Protein AF-I4WVF2-F1 (afdb_monomer_lite)

pLDDT: mean 92.31, std 4.25, range [75.5, 98.56]

Secondary structure (DSSP, 8-state):
--TT--------SS----------S---TT--THHHHHHHHHHHHHHTTS-HHHHHHHHHHHIIIII--GGGGTTS-GGG-GGGSS--HHHHHHHHHHHHHH-

Foldseek 3Di:
DDPPDDDDDDDPDPDDDDDDDDDDPDPAPPDDPVVVVVVVVVCCVPQVPDDPVVNVVVVVVCCLQPVDDPVSCVVPPQVGCQLSHDDHPVSS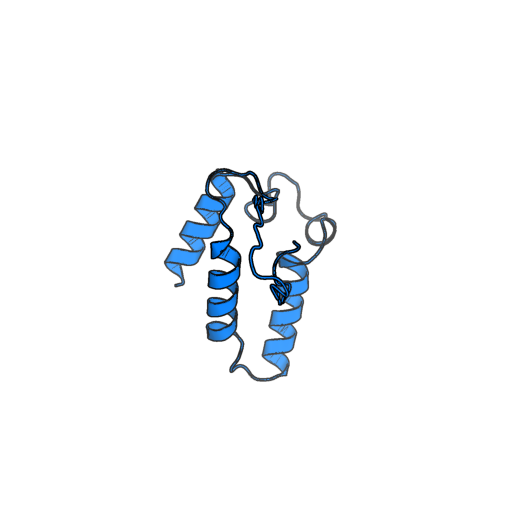VVVVVVVVVVD

Sequence (103 aa):
MPPLWWHNVESLERLNALVNYWWNPVDIPGYHTGHARAALYHCLLAFRALPSAERDSWRNLLDHYVFGDEEAIAHIPEHRRGVLGPLTPETIEQLKQGARQHL

Structure (mmCIF, N/CA/C/O backbone):
data_AF-I4WVF2-F1
#
_entry.id   AF-I4WVF2-F1
#
loop_
_atom_site.group_PDB
_atom_site.id
_atom_site.type_symbol
_atom_site.label_atom_id
_atom_site.label_alt_id
_atom_site.label_comp_id
_atom_site.label_asym_id
_atom_site.label_entity_id
_atom_site.label_seq_id
_atom_site.pdbx_PDB_ins_code
_atom_site.Cartn_x
_atom_site.Cartn_y
_atom_site.Cartn_z
_atom_site.occupancy
_atom_site.B_iso_or_equiv
_atom_site.auth_seq_id
_atom_site.auth_comp_id
_atom_site.auth_asym_id
_atom_site.auth_atom_id
_atom_site.pdbx_PDB_model_num
ATOM 1 N N . MET A 1 1 ? 6.016 4.408 -16.536 1.00 82.19 1 MET A N 1
ATOM 2 C CA . MET A 1 1 ? 5.860 2.933 -16.533 1.00 82.19 1 MET A CA 1
ATOM 3 C C . MET A 1 1 ? 5.206 2.516 -15.225 1.00 82.19 1 MET A C 1
ATOM 5 O O . MET A 1 1 ? 5.488 3.168 -14.221 1.00 82.19 1 MET A O 1
ATOM 9 N N . PRO A 1 2 ? 4.330 1.500 -15.217 1.00 84.19 2 PRO A N 1
ATOM 10 C CA . PRO A 1 2 ? 3.658 1.091 -13.990 1.00 84.19 2 PRO A CA 1
ATOM 11 C C . PRO A 1 2 ? 4.656 0.595 -12.928 1.00 84.19 2 PRO A C 1
ATOM 13 O O . PRO A 1 2 ? 5.682 0.006 -13.286 1.00 84.19 2 PRO A O 1
ATOM 16 N N . PRO A 1 3 ? 4.389 0.818 -11.628 1.00 84.00 3 PRO A N 1
ATOM 17 C CA . PRO A 1 3 ? 5.191 0.233 -10.559 1.00 84.00 3 PRO A CA 1
ATOM 18 C C . PRO A 1 3 ? 5.294 -1.292 -10.700 1.00 84.00 3 PRO A C 1
ATOM 20 O O . PRO A 1 3 ? 4.358 -1.941 -11.160 1.00 84.00 3 PRO A O 1
ATOM 23 N N . LEU A 1 4 ? 6.426 -1.861 -10.270 1.00 86.94 4 LEU A N 1
ATOM 24 C CA . LEU A 1 4 ? 6.725 -3.307 -10.274 1.00 86.94 4 LEU A CA 1
ATOM 25 C C . LEU A 1 4 ? 6.938 -3.953 -11.656 1.00 86.94 4 LEU A C 1
ATOM 27 O O . LEU A 1 4 ? 7.198 -5.153 -11.726 1.00 86.94 4 LEU A O 1
ATOM 31 N N . TRP A 1 5 ? 6.876 -3.191 -12.751 1.00 90.94 5 TRP A N 1
ATOM 32 C CA . TRP A 1 5 ? 7.116 -3.739 -14.085 1.00 90.94 5 TRP A CA 1
ATOM 33 C C . TRP A 1 5 ? 8.608 -3.924 -14.371 1.00 90.94 5 TRP A C 1
ATOM 35 O O . TRP A 1 5 ? 9.412 -2.991 -14.275 1.00 90.94 5 TRP A O 1
ATOM 45 N N . TRP A 1 6 ? 8.960 -5.138 -14.788 1.00 90.00 6 TRP A N 1
ATOM 46 C CA . TRP A 1 6 ? 10.255 -5.433 -15.386 1.00 90.00 6 TRP A CA 1
ATOM 47 C C . TRP A 1 6 ? 10.305 -4.818 -16.780 1.00 90.00 6 TRP A C 1
ATOM 49 O O . TRP A 1 6 ? 9.357 -4.934 -17.553 1.00 90.00 6 TRP A O 1
ATOM 59 N N . HIS A 1 7 ? 11.415 -4.172 -17.107 1.00 91.12 7 HIS A N 1
ATOM 60 C CA . HIS A 1 7 ? 11.645 -3.632 -18.437 1.00 91.12 7 HIS A CA 1
ATOM 61 C C . HIS A 1 7 ? 13.114 -3.800 -18.797 1.00 91.12 7 HIS A C 1
ATOM 63 O O . HIS A 1 7 ? 14.001 -3.688 -17.950 1.00 91.12 7 HIS A O 1
ATOM 69 N N . ASN A 1 8 ? 13.350 -4.088 -20.068 1.00 92.88 8 ASN A N 1
ATOM 70 C CA . ASN A 1 8 ? 14.666 -4.116 -20.672 1.00 92.88 8 ASN A CA 1
ATOM 71 C C . ASN A 1 8 ? 14.660 -3.097 -21.814 1.00 92.88 8 ASN A C 1
ATOM 73 O O . ASN A 1 8 ? 13.672 -2.984 -22.539 1.00 92.88 8 ASN A O 1
ATOM 77 N N . VAL A 1 9 ? 15.736 -2.325 -21.919 1.00 93.19 9 VAL A N 1
ATOM 78 C CA . VAL A 1 9 ? 15.921 -1.330 -22.973 1.00 93.19 9 VAL A CA 1
ATOM 79 C C . VAL A 1 9 ? 17.264 -1.616 -23.624 1.00 93.19 9 VAL A C 1
ATOM 81 O O . VAL A 1 9 ? 18.277 -1.700 -22.930 1.00 93.19 9 VAL A O 1
ATOM 84 N N . GLU A 1 10 ? 17.260 -1.749 -24.947 1.00 94.31 10 GLU A N 1
ATOM 85 C CA . GLU A 1 10 ? 18.454 -1.973 -25.757 1.00 94.31 10 GLU A CA 1
ATOM 86 C C . GLU A 1 10 ? 18.649 -0.807 -26.736 1.00 94.31 10 GLU A C 1
ATOM 88 O O . GLU A 1 10 ? 17.701 -0.341 -27.368 1.00 94.31 10 GLU A O 1
ATOM 93 N N . SER A 1 11 ? 19.888 -0.322 -26.847 1.00 93.38 11 SER A N 1
ATOM 94 C CA . SER A 1 11 ? 20.286 0.723 -27.795 1.00 93.38 11 SER A CA 1
ATOM 95 C C . SER A 1 11 ? 20.995 0.081 -28.982 1.00 93.38 11 SER A C 1
ATOM 97 O O . SER A 1 11 ? 22.159 -0.293 -28.867 1.00 93.38 11 SER A O 1
ATOM 99 N N . LEU A 1 12 ? 20.310 -0.014 -30.122 1.00 93.75 12 LEU A N 1
ATOM 100 C CA . LEU A 1 12 ? 20.811 -0.711 -31.316 1.00 93.75 12 LEU A CA 1
ATOM 101 C C . LEU A 1 12 ? 21.785 0.120 -32.166 1.00 93.75 12 LEU A C 1
ATOM 103 O O . LEU A 1 12 ? 22.511 -0.425 -32.989 1.00 93.75 12 LEU A O 1
ATOM 107 N N . GLU A 1 13 ? 21.806 1.437 -31.964 1.00 94.81 13 GLU A N 1
ATOM 108 C CA . GLU A 1 13 ? 22.560 2.382 -32.789 1.00 94.81 13 GLU A CA 1
ATOM 109 C C . GLU A 1 13 ? 23.634 3.121 -31.990 1.00 94.81 13 GLU A C 1
ATOM 111 O O . GLU A 1 13 ? 23.616 3.171 -30.757 1.00 94.81 13 GLU A O 1
ATOM 116 N N . ARG A 1 14 ? 24.565 3.750 -32.718 1.00 91.56 14 ARG A N 1
ATOM 117 C CA . ARG A 1 14 ? 25.763 4.400 -32.158 1.00 91.56 14 ARG A CA 1
ATOM 118 C C . ARG A 1 14 ? 25.466 5.571 -31.207 1.00 91.56 14 ARG A C 1
ATOM 120 O O . ARG A 1 14 ? 26.332 5.924 -30.410 1.00 91.56 14 ARG A O 1
ATOM 127 N N . LEU A 1 15 ? 24.278 6.172 -31.281 1.00 93.00 15 LEU A N 1
ATOM 128 C CA . LEU A 1 15 ? 23.808 7.192 -30.342 1.00 93.00 15 LEU A CA 1
ATOM 129 C C . LEU A 1 15 ? 22.318 6.992 -30.044 1.00 93.00 15 LEU A C 1
ATOM 131 O O . LEU A 1 15 ? 21.506 6.964 -30.963 1.00 93.00 15 LEU A O 1
ATOM 135 N N . ASN A 1 16 ? 21.970 6.930 -28.757 1.00 93.94 16 ASN A N 1
ATOM 136 C CA . ASN A 1 16 ? 20.595 6.925 -28.261 1.00 93.94 16 ASN A CA 1
ATOM 137 C C . ASN A 1 16 ? 20.466 7.856 -27.051 1.00 93.94 16 ASN A C 1
ATOM 139 O O . ASN A 1 16 ? 21.358 7.912 -26.205 1.00 93.94 16 ASN A O 1
ATOM 143 N N . ALA A 1 17 ? 19.337 8.559 -26.957 1.00 93.31 17 ALA A N 1
ATOM 144 C CA . ALA A 1 17 ? 18.995 9.403 -25.818 1.00 93.31 17 ALA A CA 1
ATOM 145 C C . ALA A 1 17 ? 17.539 9.155 -25.405 1.00 93.31 17 ALA A C 1
ATOM 147 O O . ALA A 1 17 ? 16.654 9.077 -26.255 1.00 93.31 17 ALA A O 1
ATOM 148 N N . LEU A 1 18 ? 17.299 9.048 -24.097 1.00 93.88 18 LEU A N 1
ATOM 149 C CA . LEU A 1 18 ? 15.981 8.821 -23.509 1.00 93.88 18 LEU A CA 1
ATOM 150 C C . LEU A 1 18 ? 15.795 9.740 -22.300 1.00 93.88 18 LEU A C 1
ATOM 152 O O . LEU A 1 18 ? 16.683 9.849 -21.456 1.00 93.88 18 LEU A O 1
ATOM 156 N N . VAL A 1 19 ? 14.616 10.350 -22.193 1.00 94.06 19 VAL A N 1
ATOM 157 C CA . VAL A 1 19 ? 14.192 11.108 -21.012 1.00 94.06 19 VAL A CA 1
ATOM 158 C C . VAL A 1 19 ? 12.939 10.448 -20.455 1.00 94.06 19 VAL A C 1
ATOM 160 O O . VAL A 1 19 ? 11.984 10.211 -21.190 1.00 94.06 19 VAL A O 1
ATOM 163 N N . ASN A 1 20 ? 12.947 10.146 -19.157 1.00 93.69 20 ASN A N 1
ATOM 164 C CA . ASN A 1 20 ? 11.794 9.591 -18.455 1.00 93.69 20 ASN A CA 1
ATOM 165 C C . ASN A 1 20 ? 11.344 10.536 -17.348 1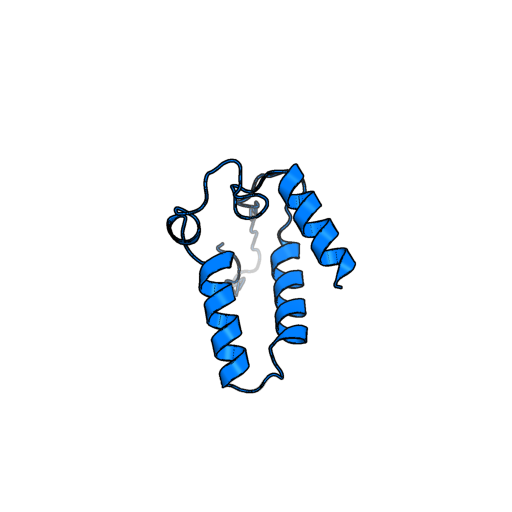.00 93.69 20 ASN A C 1
ATOM 167 O O . ASN A 1 20 ? 12.171 11.112 -16.640 1.00 93.69 20 ASN A O 1
ATOM 171 N N . TYR A 1 21 ? 10.031 10.599 -17.156 1.00 91.19 21 TYR A N 1
ATOM 172 C CA . TYR A 1 21 ? 9.402 11.288 -16.041 1.00 91.19 21 TYR A CA 1
ATOM 173 C C . TYR A 1 21 ? 8.719 10.264 -15.144 1.00 91.19 21 TYR A C 1
ATOM 175 O O . TYR A 1 21 ? 8.008 9.375 -15.617 1.00 91.19 21 TYR A O 1
ATOM 183 N N . TRP A 1 22 ? 8.943 10.407 -13.844 1.00 87.81 22 TRP A N 1
ATOM 184 C CA . TRP A 1 22 ? 8.371 9.557 -12.811 1.00 87.81 22 TRP A CA 1
ATOM 185 C C . TRP A 1 22 ? 7.784 10.446 -11.733 1.00 87.81 22 TRP A C 1
ATOM 187 O O . TRP A 1 22 ? 8.387 11.447 -11.352 1.00 87.81 22 TRP A O 1
ATOM 197 N N . TRP A 1 23 ? 6.623 10.063 -11.231 1.00 87.00 23 TRP A N 1
ATOM 198 C CA . TRP A 1 23 ? 5.958 10.739 -10.131 1.00 87.00 23 TRP A CA 1
ATOM 199 C C . TRP A 1 23 ? 5.223 9.704 -9.286 1.00 87.00 23 TRP A C 1
ATOM 201 O O . TRP A 1 23 ? 4.961 8.583 -9.729 1.00 87.00 23 TRP A O 1
ATOM 211 N N . ASN A 1 24 ? 4.932 10.068 -8.042 1.00 83.69 24 ASN A N 1
ATOM 212 C CA . ASN A 1 24 ? 4.144 9.239 -7.146 1.00 83.69 24 ASN A CA 1
ATOM 213 C C . ASN A 1 24 ? 2.654 9.537 -7.381 1.00 83.69 24 ASN A C 1
ATOM 215 O O . ASN A 1 24 ? 2.298 10.713 -7.403 1.00 83.69 24 ASN A O 1
ATOM 219 N N . PRO A 1 25 ? 1.779 8.529 -7.556 1.00 84.75 25 PRO A N 1
ATOM 220 C CA . PRO A 1 25 ? 0.338 8.769 -7.639 1.00 84.75 25 PRO A CA 1
ATOM 221 C C . PRO A 1 25 ? -0.272 9.262 -6.318 1.00 84.75 25 PRO A C 1
ATOM 223 O O . PRO A 1 25 ? -1.345 9.853 -6.336 1.00 84.75 25 PRO A O 1
ATOM 226 N N . VAL A 1 26 ? 0.389 9.020 -5.180 1.00 89.44 26 VAL A N 1
ATOM 227 C CA . VAL A 1 26 ? -0.085 9.465 -3.865 1.00 89.44 26 VAL A CA 1
ATOM 228 C C . VAL A 1 26 ? 0.607 10.772 -3.487 1.00 89.44 26 VAL A C 1
ATOM 230 O O . VAL A 1 26 ? 1.777 10.768 -3.093 1.00 89.44 26 VAL A O 1
ATOM 233 N N . ASP A 1 27 ? -0.131 11.876 -3.596 1.00 89.81 27 ASP A N 1
ATOM 234 C CA . ASP A 1 27 ? 0.313 13.231 -3.249 1.00 89.81 27 ASP A CA 1
ATOM 235 C C . ASP A 1 27 ? -0.186 13.638 -1.852 1.00 89.81 27 ASP A C 1
ATOM 237 O O . ASP A 1 27 ? -1.026 14.518 -1.684 1.00 89.81 27 ASP A O 1
ATOM 241 N N . ILE A 1 28 ? 0.280 12.916 -0.829 1.00 93.31 28 ILE A N 1
ATOM 242 C CA . ILE A 1 28 ? -0.034 13.206 0.576 1.00 93.31 28 ILE A CA 1
ATOM 243 C C . ILE A 1 28 ? 1.283 13.434 1.327 1.00 93.31 28 ILE A C 1
ATOM 245 O O . ILE A 1 28 ? 2.150 12.550 1.311 1.00 93.31 28 ILE A O 1
ATOM 249 N N . PRO A 1 29 ? 1.459 14.576 2.020 1.00 92.06 29 PRO A N 1
ATOM 250 C CA . PRO A 1 29 ? 2.644 14.838 2.829 1.00 92.06 29 PRO A CA 1
ATOM 251 C C . PRO A 1 29 ? 2.972 13.688 3.787 1.00 92.06 29 PRO A C 1
ATOM 253 O O . PRO A 1 29 ? 2.119 13.187 4.515 1.00 92.06 29 PRO A O 1
ATOM 256 N N . GLY A 1 30 ? 4.235 13.260 3.782 1.00 90.56 30 GLY A N 1
ATOM 257 C CA . GLY A 1 30 ? 4.715 12.160 4.620 1.00 90.56 30 GLY A CA 1
ATOM 258 C C . GLY A 1 30 ? 4.531 10.757 4.026 1.00 90.56 30 GLY A C 1
ATOM 259 O O . GLY A 1 30 ? 5.121 9.809 4.563 1.00 90.56 30 GLY A O 1
ATOM 260 N N . TYR A 1 31 ? 3.792 10.601 2.923 1.00 92.56 31 TYR A N 1
ATOM 261 C CA . TYR A 1 31 ? 3.758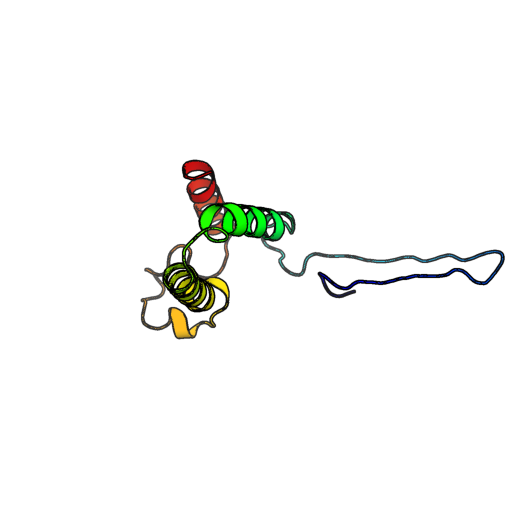 9.356 2.157 1.00 92.56 31 TYR A CA 1
ATOM 262 C C . TYR A 1 31 ? 4.995 9.240 1.252 1.00 92.56 31 TYR A C 1
ATOM 264 O O . TYR A 1 31 ? 5.411 10.202 0.611 1.00 92.56 31 TYR A O 1
ATOM 272 N N . HIS A 1 32 ? 5.585 8.046 1.163 1.00 89.44 32 HIS A N 1
ATOM 273 C CA . HIS A 1 32 ? 6.626 7.746 0.181 1.00 89.44 32 HIS A CA 1
ATOM 274 C C . HIS A 1 32 ? 6.585 6.277 -0.251 1.00 89.44 32 HIS A C 1
ATOM 276 O O . HIS A 1 32 ? 6.207 5.387 0.511 1.00 89.44 32 HIS A O 1
ATOM 282 N N . THR A 1 33 ? 7.061 5.996 -1.464 1.00 86.88 33 THR A N 1
ATOM 283 C CA . THR A 1 33 ? 7.027 4.655 -2.082 1.00 86.88 33 THR A CA 1
ATOM 284 C C . THR A 1 33 ? 7.812 3.590 -1.305 1.00 86.88 33 THR A C 1
ATOM 286 O O . THR A 1 33 ? 7.527 2.399 -1.413 1.00 86.88 33 THR A O 1
ATOM 289 N N . GLY A 1 34 ? 8.766 4.000 -0.460 1.00 89.81 34 GLY A N 1
ATOM 290 C CA . GLY A 1 34 ? 9.492 3.101 0.447 1.00 89.81 34 GLY A CA 1
ATOM 291 C C . GLY A 1 34 ? 8.618 2.333 1.455 1.00 89.81 34 GLY A C 1
ATOM 292 O O . GLY A 1 34 ? 9.039 1.261 1.892 1.00 89.81 34 GLY A O 1
ATOM 293 N N . HIS A 1 35 ? 7.410 2.820 1.778 1.00 90.88 35 HIS A N 1
ATOM 294 C CA . HIS A 1 35 ? 6.488 2.157 2.715 1.00 90.88 35 HIS A CA 1
ATOM 295 C C . HIS A 1 35 ? 6.095 0.749 2.260 1.00 90.88 35 HIS A C 1
ATOM 297 O O . HIS A 1 35 ? 6.110 -0.178 3.063 1.00 90.88 35 HIS A O 1
ATOM 303 N N . ALA A 1 36 ? 5.842 0.555 0.961 1.00 91.00 36 ALA A N 1
ATOM 304 C CA . ALA A 1 36 ? 5.452 -0.748 0.416 1.00 91.00 36 ALA A CA 1
ATOM 305 C C . ALA A 1 36 ? 6.548 -1.812 0.609 1.00 91.00 36 ALA A C 1
ATOM 307 O O . ALA A 1 36 ? 6.268 -2.956 0.965 1.00 91.00 36 ALA A O 1
ATOM 308 N N . ARG A 1 37 ? 7.820 -1.429 0.433 1.00 92.12 37 ARG A N 1
ATOM 309 C CA . ARG A 1 37 ? 8.956 -2.337 0.650 1.00 92.12 37 ARG A CA 1
ATOM 310 C C . ARG A 1 37 ? 9.155 -2.658 2.132 1.00 92.12 37 ARG A C 1
ATOM 312 O O . ARG A 1 37 ? 9.448 -3.803 2.461 1.00 92.12 37 ARG A O 1
ATOM 319 N N . ALA A 1 38 ? 8.986 -1.671 3.013 1.00 93.50 38 ALA A N 1
ATOM 320 C CA . ALA A 1 38 ? 9.041 -1.893 4.456 1.00 93.50 38 ALA A CA 1
ATOM 321 C C . ALA A 1 38 ? 7.934 -2.861 4.916 1.00 93.50 38 ALA A C 1
ATOM 323 O O . ALA A 1 38 ? 8.223 -3.827 5.623 1.00 93.50 38 ALA A O 1
ATOM 324 N N . ALA A 1 39 ? 6.702 -2.667 4.433 1.00 94.38 39 ALA A N 1
ATOM 325 C CA . ALA A 1 39 ? 5.576 -3.558 4.704 1.00 94.38 39 ALA A CA 1
ATOM 326 C C . ALA A 1 39 ? 5.842 -4.994 4.224 1.00 94.38 39 ALA A C 1
ATOM 328 O O . ALA A 1 39 ? 5.604 -5.940 4.974 1.00 94.38 39 ALA A O 1
ATOM 329 N N . LEU A 1 40 ? 6.401 -5.168 3.018 1.00 95.12 40 LEU A N 1
ATOM 330 C CA . LEU A 1 40 ? 6.765 -6.487 2.491 1.00 95.12 40 LEU A CA 1
ATOM 331 C C . LEU A 1 40 ? 7.755 -7.219 3.407 1.00 95.12 40 LEU A C 1
ATOM 333 O O . LEU A 1 40 ? 7.534 -8.385 3.733 1.00 95.12 40 LEU A O 1
ATOM 337 N N . TYR A 1 41 ? 8.829 -6.553 3.839 1.00 95.69 41 TYR A N 1
ATOM 33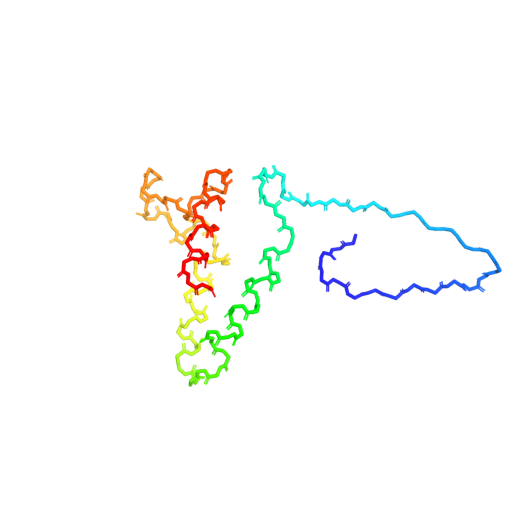8 C CA . TYR A 1 41 ? 9.805 -7.175 4.737 1.00 95.69 41 TYR A CA 1
ATOM 339 C C . TYR A 1 41 ? 9.201 -7.542 6.089 1.00 95.69 41 TYR A C 1
ATOM 341 O O . TYR A 1 41 ? 9.474 -8.632 6.592 1.00 95.69 41 TYR A O 1
ATOM 349 N N . HIS A 1 42 ? 8.337 -6.693 6.646 1.00 95.25 42 HIS A N 1
ATOM 350 C CA . HIS A 1 42 ? 7.664 -7.017 7.898 1.00 95.25 42 HIS A CA 1
ATOM 351 C C . HIS A 1 42 ? 6.681 -8.188 7.745 1.00 95.25 42 HIS A C 1
ATOM 353 O O . HIS A 1 42 ? 6.671 -9.084 8.582 1.00 95.25 42 HIS A O 1
ATOM 359 N N . CYS A 1 43 ? 5.932 -8.265 6.639 1.00 95.81 43 CYS A N 1
ATOM 360 C CA . CYS A 1 43 ? 5.058 -9.408 6.354 1.00 95.81 43 CYS A CA 1
ATOM 361 C C . CYS A 1 43 ? 5.845 -10.716 6.191 1.00 95.81 43 CYS A C 1
ATOM 363 O O . CYS A 1 43 ? 5.405 -11.772 6.649 1.00 95.81 43 CYS A O 1
ATOM 365 N N . LEU A 1 44 ? 7.018 -10.664 5.549 1.00 97.12 44 LEU A N 1
ATOM 366 C CA . LEU A 1 44 ? 7.904 -11.823 5.445 1.00 97.12 44 LEU A CA 1
ATOM 367 C C . LEU A 1 44 ? 8.378 -12.280 6.828 1.00 97.12 44 LEU A C 1
ATOM 369 O O . LEU A 1 44 ? 8.318 -13.474 7.113 1.00 97.12 44 LEU A O 1
ATOM 373 N N . LEU A 1 45 ? 8.799 -11.344 7.682 1.00 96.38 45 LEU A N 1
ATOM 374 C CA . LEU A 1 45 ? 9.200 -11.634 9.058 1.00 96.38 45 LEU A CA 1
ATOM 375 C C . LEU A 1 45 ? 8.049 -12.244 9.874 1.00 96.38 45 LEU A C 1
ATOM 377 O O . LEU A 1 45 ? 8.243 -13.265 10.526 1.00 96.38 45 LEU A O 1
ATOM 381 N N . ALA A 1 46 ? 6.863 -11.637 9.820 1.00 96.19 46 ALA A N 1
ATOM 382 C CA . ALA A 1 46 ? 5.732 -12.000 10.666 1.00 96.19 46 ALA A CA 1
ATOM 383 C C . ALA A 1 46 ? 5.044 -13.305 10.236 1.00 96.19 46 ALA A C 1
ATOM 385 O O . ALA A 1 46 ? 4.647 -14.101 11.084 1.00 96.19 46 ALA A O 1
ATOM 386 N N . PHE A 1 47 ? 4.890 -13.539 8.927 1.00 97.12 47 PHE A N 1
ATOM 387 C CA . PHE A 1 47 ? 3.949 -14.555 8.439 1.00 97.12 47 PHE A CA 1
ATOM 388 C C . PHE A 1 47 ? 4.594 -15.689 7.642 1.00 97.12 47 PHE A C 1
ATOM 390 O O . PHE A 1 47 ? 4.016 -16.772 7.545 1.00 97.12 47 PHE A O 1
ATOM 397 N N . ARG A 1 48 ? 5.778 -15.498 7.041 1.00 97.31 48 ARG A N 1
ATOM 398 C CA . ARG A 1 48 ? 6.310 -16.455 6.047 1.00 97.31 48 ARG A CA 1
ATOM 399 C C . ARG A 1 48 ? 6.520 -17.863 6.612 1.00 97.31 48 ARG A C 1
ATOM 401 O O . ARG A 1 48 ? 6.289 -18.834 5.883 1.00 97.31 48 ARG A O 1
ATOM 408 N N . ALA A 1 49 ? 6.950 -17.949 7.870 1.00 98.06 49 ALA A N 1
ATOM 409 C CA . ALA A 1 49 ? 7.307 -19.189 8.560 1.00 98.06 49 ALA A CA 1
ATOM 410 C C . ALA A 1 49 ? 6.143 -19.853 9.320 1.00 98.06 49 ALA A C 1
ATOM 412 O O . ALA A 1 49 ? 6.325 -20.947 9.849 1.00 98.06 49 ALA A O 1
ATOM 413 N N . LEU A 1 50 ? 4.963 -19.224 9.374 1.00 98.25 50 LEU A N 1
ATOM 414 C CA . LEU A 1 50 ? 3.811 -19.786 10.079 1.00 98.25 50 LEU A CA 1
ATOM 415 C C . LEU A 1 50 ? 3.262 -21.045 9.371 1.00 98.25 50 LEU A C 1
ATOM 417 O O . LEU A 1 50 ? 3.415 -21.185 8.147 1.00 98.25 50 LEU A O 1
ATOM 421 N N . PRO A 1 51 ? 2.578 -21.945 10.107 1.00 98.56 51 PRO A N 1
ATOM 422 C CA . PRO A 1 51 ? 1.805 -23.040 9.522 1.00 98.56 51 PRO A CA 1
ATOM 423 C C . PRO A 1 51 ? 0.802 -22.551 8.467 1.00 98.56 51 PRO A C 1
ATOM 425 O O . PRO A 1 51 ? 0.346 -21.408 8.501 1.00 98.56 51 PRO A O 1
ATOM 428 N N . SER A 1 52 ? 0.426 -23.418 7.520 1.00 97.94 52 SER A N 1
ATOM 429 C CA . SER A 1 52 ? -0.461 -23.048 6.402 1.00 97.94 52 SER A CA 1
ATOM 430 C C . SER A 1 52 ? -1.766 -22.395 6.859 1.00 97.94 52 SER A C 1
ATOM 432 O O . SER A 1 52 ? -2.065 -21.297 6.403 1.00 97.94 52 SER A O 1
ATOM 434 N N . ALA A 1 53 ? -2.473 -23.012 7.808 1.00 98.06 53 ALA A N 1
ATOM 435 C CA . ALA A 1 53 ? -3.758 -22.517 8.303 1.00 98.06 53 ALA A CA 1
ATOM 436 C C . ALA A 1 53 ? -3.670 -21.107 8.923 1.00 98.06 53 ALA A C 1
ATOM 438 O O . ALA A 1 53 ? -4.555 -20.273 8.722 1.00 98.06 53 ALA A O 1
ATOM 439 N N . GLU A 1 54 ? -2.583 -20.809 9.640 1.00 98.12 54 GLU A N 1
ATOM 440 C CA . GLU A 1 54 ? -2.359 -19.481 10.219 1.00 98.12 54 GLU A CA 1
ATOM 441 C C . GLU A 1 54 ? -2.048 -18.446 9.135 1.00 98.12 54 GLU A C 1
ATOM 443 O O . GLU A 1 54 ? -2.604 -17.348 9.152 1.00 98.12 54 GLU A O 1
ATOM 448 N N . ARG A 1 55 ? -1.221 -18.799 8.141 1.00 98.12 55 ARG A N 1
ATOM 449 C CA . ARG A 1 55 ? -0.938 -17.909 7.001 1.00 98.12 55 ARG A CA 1
ATOM 450 C C . ARG A 1 55 ? -2.189 -17.579 6.203 1.00 98.12 55 ARG A C 1
ATOM 452 O O . ARG A 1 55 ? -2.327 -16.443 5.761 1.00 98.12 55 ARG A O 1
ATOM 459 N N . ASP A 1 56 ? -3.077 -18.547 6.013 1.00 98.06 56 ASP A N 1
ATOM 460 C CA . ASP A 1 56 ? -4.326 -18.335 5.279 1.00 98.06 56 ASP A CA 1
ATOM 461 C C . ASP A 1 56 ? -5.269 -17.410 6.058 1.00 98.06 56 ASP A C 1
ATOM 463 O O . ASP A 1 56 ? -5.863 -16.501 5.480 1.00 98.06 56 ASP A O 1
ATOM 467 N N . SER A 1 57 ? -5.310 -17.547 7.385 1.00 97.81 57 SER A N 1
ATOM 468 C CA . SER A 1 57 ? -6.060 -16.633 8.256 1.00 97.81 57 SER A CA 1
ATOM 469 C C . SER A 1 57 ? -5.523 -15.196 8.176 1.00 97.81 57 SER A C 1
ATOM 471 O O . SER A 1 57 ? -6.295 -14.256 7.985 1.00 97.81 57 SER A O 1
ATOM 473 N N . TRP A 1 58 ? -4.199 -15.013 8.242 1.00 97.69 58 TRP A N 1
ATOM 474 C CA . TRP A 1 58 ? -3.570 -13.694 8.096 1.00 97.69 58 TRP A CA 1
ATOM 475 C C . TRP A 1 58 ? -3.735 -13.100 6.698 1.00 97.69 58 TRP A C 1
ATOM 477 O O . TRP A 1 58 ? -3.927 -11.892 6.567 1.00 97.69 58 TRP A O 1
ATOM 487 N N . ARG A 1 59 ? -3.704 -13.934 5.652 1.00 97.38 59 ARG A N 1
ATOM 488 C CA . ARG A 1 59 ? -3.978 -13.494 4.281 1.00 97.38 59 ARG A CA 1
ATOM 489 C C . ARG A 1 59 ? -5.376 -12.901 4.171 1.00 97.38 59 ARG A C 1
ATOM 491 O O . ARG A 1 59 ? -5.495 -11.817 3.623 1.00 97.38 59 ARG A O 1
ATOM 498 N N . ASN A 1 60 ? -6.391 -13.564 4.726 1.00 96.38 60 ASN A N 1
ATOM 499 C CA . ASN A 1 60 ? -7.768 -13.064 4.696 1.00 96.38 60 ASN A CA 1
ATOM 500 C C . ASN A 1 60 ? -7.905 -11.715 5.419 1.00 96.38 60 ASN A C 1
ATOM 502 O O . ASN A 1 60 ? -8.601 -10.829 4.935 1.00 96.38 60 ASN A O 1
ATOM 506 N N . LEU A 1 61 ? -7.217 -11.535 6.552 1.00 95.50 61 LEU A N 1
ATOM 507 C CA . LEU A 1 61 ? -7.217 -10.254 7.267 1.00 95.50 61 LEU A CA 1
ATOM 508 C C . LEU A 1 61 ? -6.545 -9.137 6.460 1.00 95.50 61 LEU A C 1
ATOM 510 O O . LEU A 1 61 ? -7.077 -8.031 6.395 1.00 95.50 61 LEU A O 1
ATOM 514 N N . LEU A 1 62 ? -5.392 -9.412 5.841 1.00 95.94 62 LEU A N 1
ATOM 515 C CA . LEU A 1 62 ? -4.709 -8.438 4.985 1.00 95.94 62 LEU A CA 1
ATOM 516 C C . LEU A 1 62 ? -5.538 -8.105 3.744 1.00 95.94 62 LEU A C 1
ATOM 518 O O . LEU A 1 62 ? -5.627 -6.939 3.374 1.00 95.94 62 LEU A O 1
ATOM 522 N N . ASP A 1 63 ? -6.163 -9.108 3.133 1.00 95.38 63 ASP A N 1
ATOM 523 C CA . ASP A 1 63 ? -7.062 -8.914 1.999 1.00 95.38 63 ASP A CA 1
ATOM 524 C C . ASP A 1 63 ? -8.215 -7.986 2.385 1.00 95.38 63 ASP A C 1
ATOM 526 O O . ASP A 1 63 ? -8.426 -6.978 1.729 1.00 95.38 63 ASP A O 1
ATOM 530 N N . HIS A 1 64 ? -8.860 -8.227 3.529 1.00 93.75 64 HIS A N 1
ATOM 531 C CA . HIS A 1 64 ? -9.971 -7.405 4.000 1.00 93.75 64 HIS A CA 1
ATOM 532 C C . HIS A 1 64 ? -9.573 -5.961 4.365 1.00 93.75 64 HIS A C 1
ATOM 534 O O . HIS A 1 64 ? -10.251 -5.027 3.950 1.00 93.75 64 HIS A O 1
ATOM 540 N N . TYR A 1 65 ? -8.498 -5.756 5.137 1.00 92.62 65 TYR A N 1
ATOM 541 C CA . TYR A 1 65 ? -8.168 -4.430 5.690 1.00 92.62 65 TYR A CA 1
ATOM 542 C C . TYR A 1 65 ? -7.179 -3.601 4.861 1.00 92.62 65 TYR A C 1
ATOM 544 O O . TYR A 1 65 ? -7.119 -2.387 5.046 1.00 92.62 65 TYR A O 1
ATOM 552 N N . VAL A 1 66 ? -6.362 -4.226 4.007 1.00 93.00 66 VAL A N 1
ATOM 553 C CA . VAL A 1 66 ? -5.313 -3.531 3.232 1.00 93.00 66 VAL A CA 1
ATOM 554 C C . VAL A 1 66 ? -5.668 -3.437 1.753 1.00 93.00 66 VAL A C 1
ATOM 556 O O . VAL A 1 66 ? -5.338 -2.436 1.119 1.00 93.00 66 VAL A O 1
ATOM 559 N N . PHE A 1 67 ? -6.308 -4.470 1.199 1.00 92.62 67 PHE A N 1
ATOM 560 C CA . PHE A 1 67 ? -6.601 -4.565 -0.236 1.00 92.62 67 PHE A CA 1
ATOM 561 C C . PHE A 1 67 ? -8.097 -4.511 -0.572 1.00 92.62 67 PHE A C 1
ATOM 563 O O . PHE A 1 67 ? -8.440 -4.352 -1.743 1.00 92.62 67 PHE A O 1
ATOM 570 N N . GLY A 1 68 ? -8.960 -4.625 0.438 1.00 88.69 68 GLY A N 1
ATOM 571 C CA . GLY A 1 68 ? -10.405 -4.504 0.323 1.00 88.69 68 GLY A CA 1
ATOM 572 C C . GLY A 1 68 ? -10.836 -3.094 -0.065 1.00 88.69 68 GLY A C 1
ATOM 573 O O . GLY A 1 68 ? -10.074 -2.129 0.032 1.00 88.69 68 GLY A O 1
ATOM 574 N N . ASP A 1 69 ? -12.074 -2.983 -0.528 1.00 86.50 69 ASP A N 1
ATOM 575 C CA . ASP A 1 69 ? -12.695 -1.715 -0.889 1.00 86.50 69 ASP A CA 1
ATOM 576 C C . ASP A 1 69 ? -13.319 -1.010 0.330 1.00 86.50 69 ASP A C 1
ATOM 578 O O . ASP A 1 69 ? -13.198 -1.437 1.482 1.00 86.50 69 ASP A O 1
ATOM 582 N N . GLU A 1 70 ? -14.008 0.106 0.081 1.00 80.25 70 GLU A N 1
ATOM 583 C CA . GLU A 1 70 ? -14.691 0.861 1.133 1.00 80.25 70 GLU A CA 1
ATOM 584 C C . GLU A 1 70 ? -15.799 0.054 1.841 1.00 80.25 70 GLU A C 1
ATOM 586 O O . GLU A 1 70 ? -16.171 0.402 2.969 1.00 80.25 70 GLU A O 1
ATOM 591 N N . GLU A 1 71 ? -16.303 -1.038 1.245 1.00 85.56 71 GLU A N 1
ATOM 592 C CA . GLU A 1 71 ? -17.333 -1.885 1.860 1.00 85.56 71 GLU A CA 1
ATOM 593 C C . GLU A 1 71 ? -16.805 -2.592 3.112 1.00 85.56 71 GLU A C 1
ATOM 595 O O . GLU A 1 71 ? -17.551 -2.752 4.087 1.00 85.56 71 GLU A O 1
ATOM 600 N N . ALA A 1 72 ? -15.506 -2.920 3.148 1.00 86.69 72 ALA A N 1
ATOM 601 C CA . ALA A 1 72 ? -14.858 -3.575 4.286 1.00 86.69 72 ALA A CA 1
ATOM 602 C C . ALA A 1 72 ? -15.072 -2.815 5.608 1.00 86.69 72 ALA A C 1
ATOM 604 O O . ALA A 1 72 ? -15.234 -3.415 6.673 1.00 86.69 72 ALA A O 1
ATOM 605 N N . ILE A 1 73 ? -15.152 -1.484 5.541 1.00 92.06 73 ILE A N 1
ATOM 606 C CA . ILE A 1 73 ? -15.284 -0.599 6.705 1.00 92.06 73 ILE A CA 1
ATOM 607 C C . ILE A 1 73 ? -16.590 0.202 6.711 1.00 92.06 73 ILE A C 1
ATOM 609 O O . ILE A 1 73 ? -16.788 1.054 7.581 1.00 92.06 73 ILE A O 1
ATOM 613 N N . ALA A 1 74 ? -17.504 -0.059 5.772 1.00 90.25 74 ALA A N 1
ATOM 614 C CA . ALA A 1 74 ? -18.750 0.695 5.625 1.00 90.25 74 ALA A CA 1
ATOM 615 C C . ALA A 1 74 ? -19.650 0.609 6.869 1.00 90.25 74 ALA A C 1
ATOM 617 O O . ALA A 1 74 ? -20.341 1.569 7.208 1.00 90.25 74 ALA A O 1
ATOM 618 N N . HIS A 1 75 ? -19.591 -0.512 7.591 1.00 92.12 75 HIS A N 1
ATOM 619 C CA . HIS A 1 75 ? -20.313 -0.722 8.847 1.00 92.12 75 HIS A CA 1
ATOM 620 C C . HIS A 1 75 ? -19.777 0.126 10.019 1.00 92.12 75 HIS A C 1
ATOM 622 O O . HIS A 1 75 ? -20.446 0.250 11.048 1.00 92.12 75 HIS A O 1
ATOM 628 N N . ILE A 1 76 ? -18.583 0.715 9.886 1.00 93.06 76 ILE A N 1
ATOM 629 C CA . ILE A 1 76 ? -17.960 1.569 10.899 1.00 93.06 76 ILE A CA 1
ATOM 630 C C . ILE A 1 76 ? -18.355 3.029 10.623 1.00 93.06 76 ILE A C 1
ATOM 632 O O . ILE A 1 76 ? -18.059 3.546 9.536 1.00 93.06 76 ILE A O 1
ATOM 636 N N . PRO A 1 77 ? -18.969 3.738 11.596 1.00 94.69 77 PRO A N 1
ATOM 637 C CA . PRO A 1 77 ? -19.272 5.160 11.457 1.00 94.69 77 PRO A CA 1
ATOM 638 C C . PRO A 1 77 ? -18.019 5.961 11.097 1.00 94.69 77 PRO A C 1
ATOM 640 O O . PRO A 1 77 ? -16.971 5.751 11.701 1.00 94.69 77 PRO A O 1
ATOM 643 N N . GLU A 1 78 ? -18.134 6.910 10.167 1.00 91.56 78 GLU A N 1
ATOM 644 C CA . GLU A 1 78 ? -16.993 7.650 9.603 1.00 91.56 78 GLU A CA 1
ATOM 645 C C . GLU A 1 78 ? -16.066 8.247 10.676 1.00 91.56 78 GLU A C 1
ATOM 647 O O . GLU A 1 78 ? -14.862 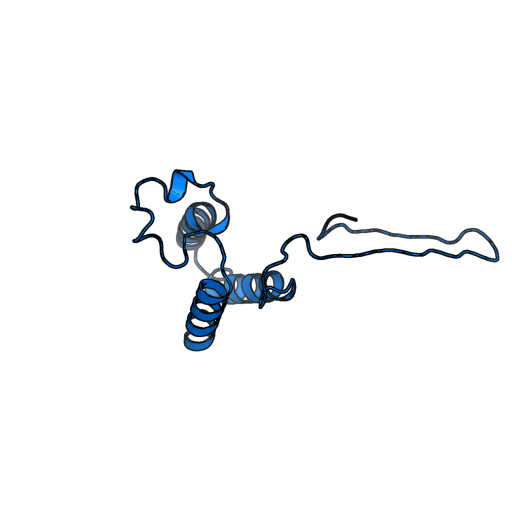8.001 10.672 1.00 91.56 78 GLU A O 1
ATOM 652 N N . HIS A 1 79 ? -16.644 8.908 11.684 1.00 91.31 79 HIS A N 1
ATOM 653 C CA . HIS A 1 79 ? -15.916 9.504 12.813 1.00 91.31 79 HIS A CA 1
ATOM 654 C C . HIS A 1 79 ? -15.194 8.493 13.730 1.00 91.31 79 HIS A C 1
ATOM 656 O O . HIS A 1 79 ? -14.492 8.902 14.653 1.00 91.31 79 HIS A O 1
ATOM 662 N N . ARG A 1 80 ? -15.380 7.183 13.522 1.00 92.62 80 ARG A N 1
ATOM 663 C CA . ARG A 1 80 ? -14.734 6.093 14.276 1.00 92.62 80 ARG A CA 1
ATOM 664 C C . ARG A 1 80 ? -13.789 5.233 13.435 1.00 92.62 80 ARG A C 1
ATOM 666 O O . ARG A 1 80 ? -13.225 4.288 13.975 1.00 92.62 80 ARG A O 1
ATOM 673 N N . ARG A 1 81 ? -13.590 5.537 12.147 1.00 91.81 81 ARG A N 1
ATOM 674 C CA . ARG A 1 81 ? -12.723 4.731 11.264 1.00 91.81 81 ARG A CA 1
ATOM 675 C C . ARG A 1 81 ? -11.236 4.838 11.617 1.00 91.81 81 ARG A C 1
ATOM 677 O O . ARG A 1 81 ? -10.494 3.883 11.413 1.00 91.81 81 ARG A O 1
ATOM 684 N N . GLY A 1 82 ? -10.794 5.964 12.181 1.00 92.00 82 GLY A N 1
ATOM 685 C CA . GLY A 1 82 ? -9.391 6.162 12.562 1.00 92.00 82 GLY A CA 1
ATOM 686 C C . GLY A 1 82 ? -8.446 5.953 11.373 1.00 92.00 82 GLY A C 1
ATOM 687 O O . GLY A 1 82 ? -8.688 6.493 10.298 1.00 92.00 82 GLY A O 1
ATOM 688 N N . VAL A 1 83 ? -7.407 5.128 11.551 1.00 93.12 83 VAL A N 1
ATOM 689 C CA . VAL A 1 83 ? -6.422 4.800 10.496 1.00 93.12 83 VAL A CA 1
ATOM 690 C C . VAL A 1 83 ? -6.989 3.989 9.326 1.00 93.12 83 VAL A C 1
ATOM 692 O O . VAL A 1 83 ? -6.307 3.848 8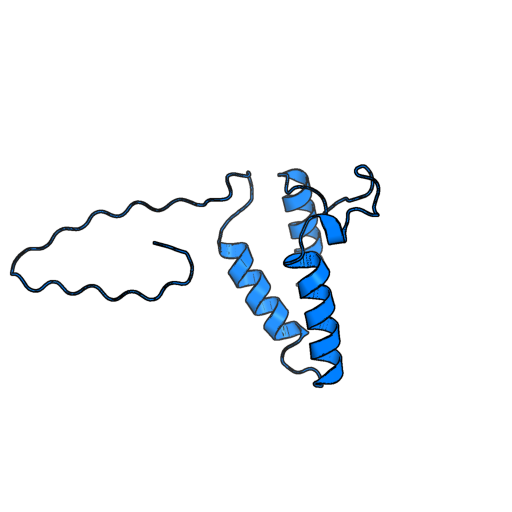.317 1.00 93.12 83 VAL A O 1
ATOM 695 N N . LEU A 1 84 ? -8.208 3.452 9.452 1.00 92.00 84 LEU A N 1
ATOM 696 C CA . LEU A 1 84 ? -8.912 2.786 8.353 1.00 92.00 84 LEU A CA 1
ATOM 697 C C . LEU A 1 84 ? -9.633 3.785 7.434 1.00 92.00 84 LEU A C 1
ATOM 699 O O . LEU A 1 84 ? -10.130 3.400 6.385 1.00 92.00 84 LEU A O 1
ATOM 703 N N . GLY A 1 85 ? -9.752 5.054 7.838 1.00 90.94 85 GLY A N 1
ATOM 704 C CA . GLY A 1 85 ? -10.322 6.105 6.998 1.00 90.94 85 GLY A CA 1
ATOM 705 C C . GLY A 1 85 ? -9.383 6.536 5.862 1.00 90.94 85 GLY A C 1
ATOM 706 O O . GLY A 1 85 ? -8.305 5.965 5.688 1.00 90.94 85 GLY A O 1
ATOM 707 N N . PRO A 1 86 ? -9.765 7.573 5.094 1.00 90.31 86 PRO A N 1
ATOM 708 C CA . PRO A 1 86 ? -8.900 8.149 4.072 1.00 90.31 86 PRO A CA 1
ATOM 709 C C . PRO A 1 86 ? -7.525 8.512 4.634 1.00 90.31 86 PRO A C 1
ATOM 711 O O . PRO A 1 86 ? -7.412 9.041 5.740 1.00 90.31 86 PRO A O 1
ATOM 714 N N . LEU A 1 87 ? -6.478 8.257 3.851 1.00 91.88 87 LEU A N 1
ATOM 715 C CA . LEU A 1 87 ? -5.119 8.577 4.259 1.00 91.88 87 LEU A CA 1
ATOM 716 C C . LEU A 1 87 ? -4.934 10.105 4.310 1.00 91.88 87 LEU A C 1
ATOM 718 O O . LEU A 1 87 ? -5.059 10.798 3.304 1.00 91.88 87 LEU A O 1
ATOM 722 N N . THR A 1 88 ? -4.608 10.625 5.488 1.00 94.62 88 THR A N 1
ATOM 723 C CA . THR A 1 88 ? -4.227 12.024 5.745 1.00 94.62 88 THR A CA 1
ATOM 724 C C . THR A 1 88 ? -2.814 12.103 6.338 1.00 94.62 88 THR A C 1
ATOM 726 O O . THR A 1 88 ? -2.329 11.097 6.871 1.00 94.62 88 THR A O 1
ATOM 729 N N . PRO A 1 89 ? -2.145 13.272 6.324 1.00 95.06 89 PRO A N 1
ATOM 730 C CA . PRO A 1 89 ? -0.854 13.448 6.997 1.00 95.06 89 PRO A CA 1
ATOM 731 C C . PRO A 1 89 ? -0.864 12.992 8.466 1.00 95.06 89 PRO A C 1
ATOM 733 O O . PRO A 1 89 ? 0.086 12.360 8.929 1.00 95.06 89 PRO A O 1
ATOM 736 N N . GLU A 1 90 ? -1.959 13.237 9.186 1.00 94.62 90 GLU A N 1
ATOM 737 C CA . GLU A 1 90 ? -2.128 12.833 10.584 1.00 94.62 90 GLU A CA 1
ATOM 738 C C . GLU A 1 90 ? -2.197 11.308 10.720 1.00 94.62 90 GLU A C 1
ATOM 740 O O . GLU A 1 90 ? -1.476 10.726 11.534 1.00 94.62 90 GLU A O 1
ATOM 745 N N . THR A 1 91 ? -3.020 10.641 9.903 1.00 95.06 91 THR A N 1
ATOM 746 C CA . THR A 1 91 ? -3.132 9.169 9.928 1.00 95.06 91 THR A CA 1
ATOM 747 C C . THR A 1 91 ? -1.831 8.482 9.502 1.00 95.06 91 THR A C 1
ATOM 749 O O . THR A 1 91 ? -1.477 7.443 10.059 1.00 95.06 91 THR A O 1
ATOM 752 N N . ILE A 1 92 ? -1.063 9.080 8.582 1.00 95.12 92 ILE A N 1
ATOM 753 C CA . ILE A 1 92 ? 0.265 8.588 8.189 1.00 95.12 92 ILE A CA 1
ATOM 754 C C . ILE A 1 92 ? 1.205 8.583 9.392 1.00 95.12 92 ILE A C 1
ATOM 756 O O . ILE A 1 92 ? 1.903 7.593 9.624 1.00 95.12 92 ILE A O 1
ATOM 760 N N . GLU A 1 93 ? 1.244 9.669 10.162 1.00 94.69 93 GLU A N 1
ATOM 761 C CA . GLU A 1 93 ? 2.098 9.728 11.346 1.00 94.69 93 GLU A CA 1
ATOM 762 C C . GLU A 1 93 ? 1.629 8.763 12.440 1.00 94.69 93 GLU A C 1
ATOM 764 O O . GLU A 1 93 ? 2.473 8.111 13.058 1.00 94.69 93 GLU A O 1
ATOM 769 N N . GLN A 1 94 ? 0.318 8.572 12.619 1.00 94.56 94 GLN A N 1
ATOM 770 C CA . GLN A 1 94 ? -0.219 7.542 13.520 1.00 94.56 94 GLN A CA 1
ATOM 771 C C . GLN A 1 94 ? 0.235 6.131 13.111 1.00 94.56 94 GLN A C 1
ATOM 773 O O . GLN A 1 94 ? 0.760 5.388 13.943 1.00 94.56 94 GLN A O 1
ATOM 778 N N . LEU A 1 95 ? 0.110 5.776 11.827 1.00 94.38 95 LEU A N 1
ATOM 779 C CA . LEU A 1 95 ? 0.551 4.482 11.295 1.00 94.38 95 LEU A CA 1
ATOM 780 C C . LEU A 1 95 ? 2.062 4.279 11.465 1.00 94.38 95 LEU A C 1
ATOM 782 O O . LEU A 1 95 ? 2.499 3.208 11.887 1.00 94.38 95 LEU A O 1
ATOM 786 N N . LYS A 1 96 ? 2.876 5.307 11.197 1.00 92.81 96 LYS A N 1
ATOM 787 C CA . LYS A 1 96 ? 4.333 5.247 11.405 1.00 92.81 96 LYS A CA 1
ATOM 788 C C . LYS A 1 96 ? 4.697 5.058 12.872 1.00 92.81 96 LYS A C 1
ATOM 790 O O . LYS A 1 96 ? 5.615 4.297 13.168 1.00 92.81 96 LYS A O 1
ATOM 795 N N . GLN A 1 97 ? 4.029 5.765 13.783 1.00 93.62 97 GLN A N 1
ATOM 796 C CA . GLN A 1 97 ? 4.264 5.623 15.219 1.00 93.62 97 GLN A CA 1
ATOM 797 C C . GLN A 1 97 ? 3.917 4.211 15.690 1.00 93.62 97 GLN A C 1
ATOM 799 O O . GLN A 1 97 ? 4.746 3.592 16.354 1.00 93.62 97 GLN A O 1
ATOM 804 N N . GLY A 1 98 ? 2.762 3.680 15.277 1.00 92.44 98 GLY A N 1
ATOM 805 C CA . GLY A 1 98 ? 2.373 2.301 15.572 1.00 92.44 98 GLY A CA 1
ATOM 806 C C . GLY A 1 98 ? 3.383 1.290 15.026 1.00 92.44 98 GLY A C 1
ATOM 807 O O . GLY A 1 98 ? 3.857 0.434 15.765 1.00 92.44 98 GLY A O 1
ATOM 808 N N . ALA A 1 99 ? 3.804 1.439 13.767 1.00 91.00 99 ALA A N 1
ATOM 809 C CA . ALA A 1 99 ? 4.806 0.559 13.169 1.00 91.00 99 ALA A CA 1
ATOM 810 C C . ALA A 1 99 ? 6.139 0.590 13.939 1.00 91.00 99 ALA A C 1
ATOM 812 O O . ALA A 1 99 ? 6.687 -0.461 14.241 1.00 91.00 99 ALA A O 1
ATOM 813 N N . ARG A 1 100 ? 6.638 1.775 14.322 1.00 90.88 100 ARG A N 1
ATOM 814 C CA . ARG A 1 100 ? 7.892 1.926 15.092 1.00 90.88 100 ARG A CA 1
ATOM 815 C C . ARG A 1 100 ? 7.851 1.298 16.486 1.00 90.88 100 ARG A C 1
ATOM 817 O O . ARG A 1 100 ? 8.906 1.019 17.035 1.00 90.88 100 ARG A O 1
ATOM 824 N N . GLN A 1 101 ? 6.676 1.131 17.087 1.00 90.88 101 GLN A N 1
ATOM 825 C CA . GLN A 1 101 ? 6.549 0.490 18.401 1.00 90.88 101 GLN A CA 1
ATOM 826 C C . GLN A 1 101 ? 6.660 -1.039 18.324 1.00 90.88 101 GLN A C 1
ATOM 828 O O . GLN A 1 101 ? 6.895 -1.686 19.344 1.00 90.88 101 GLN A O 1
ATOM 833 N N . HIS A 1 102 ? 6.484 -1.610 17.132 1.00 81.12 102 HIS A N 1
ATOM 834 C CA . HIS A 1 102 ? 6.398 -3.053 16.901 1.00 81.12 102 HIS A CA 1
ATOM 835 C C . HIS A 1 102 ? 7.443 -3.573 15.894 1.00 81.12 102 HIS A C 1
ATOM 837 O O . HIS A 1 102 ? 7.396 -4.742 15.507 1.00 81.12 102 HIS A O 1
ATOM 843 N N . LEU A 1 103 ? 8.380 -2.710 15.490 1.00 75.50 103 LEU A N 1
ATOM 844 C CA . LEU A 1 103 ? 9.518 -2.965 14.600 1.00 75.50 103 LEU A CA 1
ATOM 845 C C . LEU A 1 103 ? 10.825 -2.682 15.336 1.00 75.50 103 LEU A C 1
ATOM 847 O O . LEU A 1 103 ? 11.764 -3.488 15.162 1.00 75.50 103 LEU A O 1
#

Radius of gyration: 18.98 Å; chains: 1; bounding box: 46×38×51 Å